Protein AF-A0A6F8ZD34-F1 (afdb_monomer)

Solvent-accessible surface area (backbone atoms only — not comparable to full-atom values): 5597 Å² total; per-residue (Å²): 136,86,76,69,68,27,64,62,54,35,54,57,48,46,40,58,72,74,40,66,90,65,54,70,70,61,51,52,56,48,20,69,72,45,60,90,57,41,83,62,46,43,76,45,48,24,67,83,11,40,89,53,98,87,58,42,69,83,41,57,52,43,78,45,63,83,54,94,84,60,50,68,35,42,75,64,42,77,81,76,67,91,55,82,83,58,80,76,132

Secondary structure (DSSP, 8-state):
----HHHHHHHHHHHHHHSTT--HHHHHHHHHTSPTTGGG-EEE--TT-B-STT-BTT---EEES--TT--HHHHH---S-S-TT----

Mean predicted aligned error: 7.98 Å

Foldseek 3Di:
DDDWPLVVVQLVVLCCPLPNPDDPVVLVVLLVPQPQCLQVWDWDSQCQFTPDVVGGRVDHIDIPPDDPVHDSSSSNNPPPDVPVVDDDD

Sequence (89 aa):
MGVNQAAADSLRWLRATIAPGSRYPELDQEAAAVPPGAEGLFFLPYLSGERAPGGLPHARGVFWGLSTAHSRAHRYWKGWPATCARQPN

pLDDT: mean 77.82, std 19.05, range [26.45, 94.0]

Nearest PDB structures (foldseek):
  3ll3-assembly1_B  TM=8.888E-01  e=5.544E-05  Lactobacillus acidophilus
  3gbt-assembly1_A  TM=8.607E-01  e=1.290E-04  Lactobacillus acidophilus NCFM
  6k78-assembly1_D-2  TM=8.435E-01  e=1.915E-02  Thermococcus kodakarensis KOD1
  2zf5-assembly1_O  TM=7.752E-01  e=1.139E-02  Thermococcus kodakarensis KOD1
  3qdk-assembly2_D  TM=6.930E-01  e=1.343E-01  Halalkalibacterium halodurans

InterPro domains:
  IPR018485 Carbohydrate kinase FGGY, C-terminal [PF02782] (3-77)
  IPR043129 ATPase, nucleotide binding domain [SSF53067] (1-77)
  IPR050406 FGGY Carbohydrate Kinase [PTHR43095] (3-74)

Structure (mmCIF, N/CA/C/O backbone):
data_AF-A0A6F8ZD34-F1
#
_entry.id   AF-A0A6F8ZD34-F1
#
loop_
_atom_site.group_PDB
_atom_site.id
_atom_site.type_symbol
_atom_site.label_atom_id
_atom_site.label_alt_id
_atom_site.label_comp_id
_atom_site.label_asym_id
_atom_site.label_entity_id
_atom_site.label_seq_id
_atom_site.pdbx_PDB_ins_code
_atom_site.Cartn_x
_atom_site.Cartn_y
_atom_site.Cartn_z
_atom_site.occupancy
_atom_site.B_iso_or_equiv
_atom_site.auth_seq_id
_atom_site.auth_comp_id
_atom_site.auth_asym_id
_atom_site.auth_atom_id
_atom_site.pdbx_PDB_model_num
ATOM 1 N N . MET A 1 1 ? 17.708 -12.487 -14.593 1.00 38.97 1 MET A N 1
ATOM 2 C CA . MET A 1 1 ? 16.796 -12.539 -13.429 1.00 38.97 1 MET A CA 1
ATOM 3 C C . MET A 1 1 ? 16.618 -11.109 -12.930 1.00 38.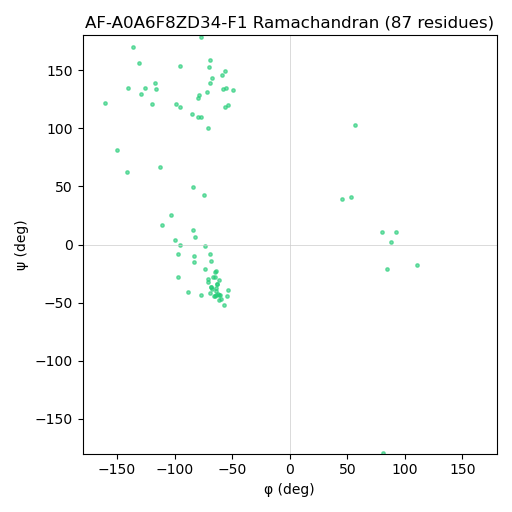97 1 MET A C 1
ATOM 5 O O . MET A 1 1 ? 17.502 -10.608 -12.250 1.00 38.97 1 MET A O 1
ATOM 9 N N . GLY A 1 2 ? 15.581 -10.400 -13.380 1.00 50.28 2 GLY A N 1
ATOM 10 C CA . GLY A 1 2 ? 15.344 -9.008 -12.981 1.00 50.28 2 GLY A CA 1
ATOM 11 C C . GLY A 1 2 ? 14.585 -8.970 -11.662 1.00 50.28 2 GLY A C 1
ATOM 12 O O . GLY A 1 2 ? 13.440 -9.409 -11.611 1.00 50.28 2 GLY A O 1
ATOM 13 N N . VAL A 1 3 ? 15.222 -8.495 -10.595 1.00 53.53 3 VAL A N 1
ATOM 14 C CA . VAL A 1 3 ? 14.518 -8.187 -9.347 1.00 53.53 3 VAL A CA 1
ATOM 15 C C . VAL A 1 3 ? 13.673 -6.934 -9.566 1.00 53.53 3 VAL A C 1
ATOM 17 O O . VAL A 1 3 ? 14.171 -5.940 -10.092 1.00 53.53 3 VAL A O 1
ATOM 20 N N . ASN A 1 4 ? 12.397 -6.970 -9.181 1.00 58.31 4 ASN A N 1
ATOM 21 C CA . ASN A 1 4 ? 11.585 -5.760 -9.142 1.00 58.31 4 ASN A CA 1
ATOM 22 C C . ASN A 1 4 ? 12.083 -4.906 -7.965 1.00 58.31 4 ASN A C 1
ATOM 24 O O . ASN A 1 4 ? 11.783 -5.190 -6.805 1.00 58.31 4 ASN A O 1
ATOM 28 N N . GLN A 1 5 ? 12.895 -3.892 -8.266 1.00 59.66 5 GLN A N 1
ATOM 29 C CA . GLN A 1 5 ? 13.464 -2.998 -7.257 1.00 59.66 5 GLN A CA 1
ATOM 30 C C . GLN A 1 5 ? 12.374 -2.177 -6.547 1.00 59.66 5 GLN A C 1
ATOM 32 O O . GLN A 1 5 ? 12.512 -1.863 -5.367 1.00 59.66 5 GLN A O 1
ATOM 37 N N . ALA A 1 6 ? 11.258 -1.905 -7.228 1.00 61.06 6 ALA A N 1
ATOM 38 C CA . ALA A 1 6 ? 10.144 -1.148 -6.677 1.00 61.06 6 ALA A CA 1
ATOM 39 C C . ALA A 1 6 ? 9.412 -1.908 -5.552 1.00 61.06 6 ALA A C 1
ATOM 41 O O . ALA A 1 6 ? 9.039 -1.301 -4.553 1.00 61.06 6 ALA A O 1
ATOM 42 N N . ALA A 1 7 ? 9.274 -3.235 -5.654 1.00 63.22 7 ALA A N 1
ATOM 43 C CA . ALA A 1 7 ? 8.496 -4.041 -4.707 1.00 63.22 7 ALA A CA 1
ATOM 44 C C . ALA A 1 7 ? 9.096 -4.120 -3.288 1.00 63.22 7 ALA A C 1
ATOM 46 O O . ALA A 1 7 ? 8.364 -4.121 -2.296 1.00 63.22 7 ALA A O 1
ATOM 47 N N . ALA A 1 8 ? 10.425 -4.205 -3.165 1.00 67.56 8 ALA A N 1
ATOM 48 C CA . ALA A 1 8 ? 11.077 -4.311 -1.857 1.00 67.56 8 ALA A CA 1
ATOM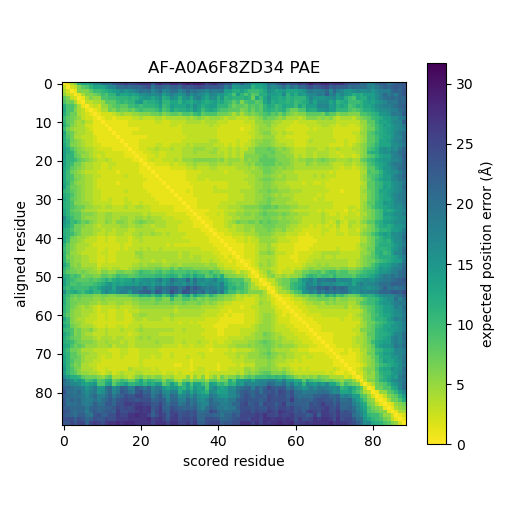 49 C C . ALA A 1 8 ? 11.123 -2.957 -1.130 1.00 67.56 8 ALA A C 1
ATOM 51 O O . ALA A 1 8 ? 10.825 -2.872 0.067 1.00 67.56 8 ALA A O 1
ATOM 52 N N . ASP A 1 9 ? 11.451 -1.890 -1.859 1.00 76.19 9 ASP A N 1
ATOM 53 C CA . ASP A 1 9 ? 11.545 -0.545 -1.292 1.00 76.19 9 ASP A CA 1
ATOM 54 C C . ASP A 1 9 ? 10.166 0.018 -0.934 1.00 76.19 9 ASP A C 1
ATOM 56 O O . ASP A 1 9 ? 10.023 0.707 0.082 1.00 76.19 9 ASP A O 1
ATOM 60 N N . SER A 1 10 ? 9.124 -0.342 -1.691 1.00 83.31 10 SER A N 1
ATOM 61 C CA . SER A 1 10 ? 7.770 0.133 -1.427 1.00 83.31 10 SER A CA 1
ATOM 62 C C . SER A 1 10 ? 7.216 -0.342 -0.092 1.00 83.31 10 SER A C 1
ATOM 64 O O . SER A 1 10 ? 6.565 0.439 0.590 1.00 83.31 10 SER A O 1
ATOM 66 N N . LEU A 1 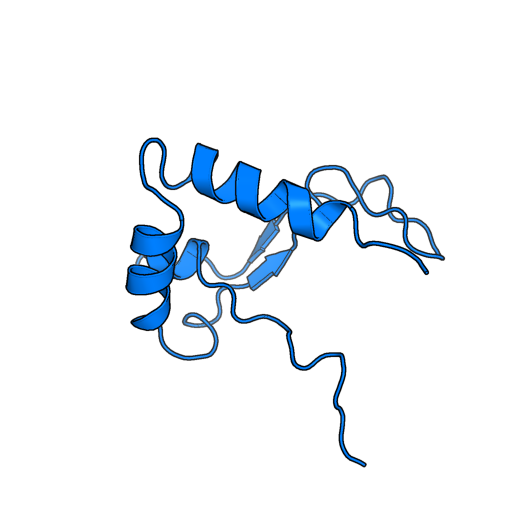11 ? 7.497 -1.579 0.333 1.00 84.81 11 LEU A N 1
ATOM 67 C CA . LEU A 1 11 ? 6.995 -2.092 1.613 1.00 84.81 11 LEU A CA 1
ATOM 68 C C . LEU A 1 11 ? 7.653 -1.393 2.811 1.00 84.81 11 LEU A C 1
ATOM 70 O O . LEU A 1 11 ? 6.977 -1.044 3.782 1.00 84.81 11 LEU A O 1
ATOM 74 N N . ARG A 1 12 ? 8.971 -1.161 2.738 1.00 87.81 12 ARG A N 1
ATOM 75 C CA . ARG A 1 12 ? 9.702 -0.402 3.763 1.00 87.81 12 ARG A CA 1
ATOM 76 C C . ARG A 1 12 ? 9.160 1.021 3.862 1.00 87.81 12 ARG A C 1
ATOM 78 O O . ARG A 1 12 ? 8.899 1.491 4.970 1.00 87.81 12 ARG A O 1
ATOM 85 N N . TRP A 1 13 ? 9.000 1.686 2.719 1.00 88.56 13 TRP A N 1
ATOM 86 C CA . TRP A 1 13 ? 8.443 3.034 2.650 1.00 88.56 13 TRP A CA 1
ATOM 87 C C . TRP A 1 13 ? 7.025 3.076 3.223 1.00 88.56 13 TRP A C 1
ATOM 89 O O . TRP A 1 13 ? 6.738 3.889 4.093 1.00 88.56 13 TRP A O 1
ATOM 99 N N . LE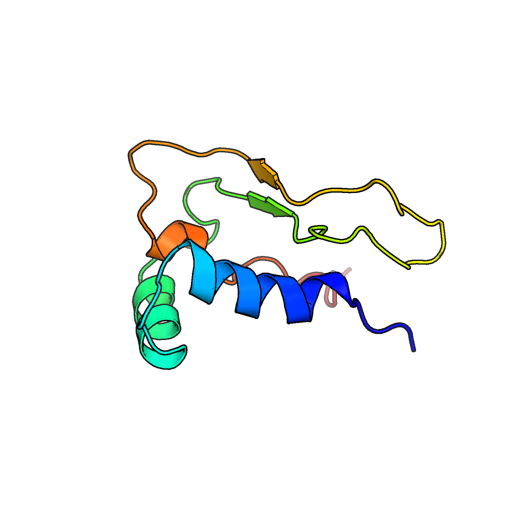U A 1 14 ? 6.168 2.136 2.827 1.00 89.62 14 LEU A N 1
ATOM 100 C CA . LEU A 1 14 ? 4.770 2.088 3.244 1.00 89.62 14 LEU A CA 1
ATOM 101 C C . LEU A 1 14 ? 4.632 1.926 4.759 1.00 89.62 14 LEU A C 1
ATOM 103 O O . LEU A 1 14 ? 3.864 2.657 5.384 1.00 89.62 14 LEU A O 1
ATOM 107 N N . ARG A 1 15 ? 5.434 1.044 5.370 1.00 90.19 15 ARG A N 1
ATOM 108 C CA . ARG A 1 15 ? 5.530 0.943 6.832 1.00 90.19 15 ARG A CA 1
ATOM 109 C C . ARG A 1 15 ? 5.935 2.283 7.447 1.00 90.19 15 ARG A C 1
ATOM 111 O O . ARG A 1 15 ? 5.266 2.751 8.360 1.00 90.19 15 ARG A O 1
ATOM 118 N N . ALA A 1 16 ? 7.018 2.891 6.965 1.00 91.81 16 ALA A N 1
ATOM 119 C CA . ALA A 1 16 ? 7.537 4.135 7.531 1.00 91.81 16 ALA A CA 1
ATOM 120 C C . ALA A 1 16 ? 6.550 5.311 7.407 1.00 91.81 16 ALA A C 1
ATOM 122 O O . ALA A 1 16 ? 6.495 6.150 8.302 1.00 91.81 16 ALA A O 1
ATOM 123 N N . THR A 1 17 ? 5.765 5.363 6.330 1.00 90.94 17 THR A N 1
ATOM 124 C CA . THR A 1 17 ? 4.844 6.470 6.039 1.00 90.94 17 THR A CA 1
ATOM 125 C C . THR A 1 17 ? 3.464 6.286 6.667 1.00 90.94 17 THR A C 1
ATOM 127 O O . THR A 1 17 ? 2.888 7.251 7.158 1.00 90.94 17 THR A O 1
ATOM 130 N N . ILE A 1 18 ? 2.911 5.070 6.653 1.00 87.44 18 ILE A N 1
ATOM 131 C CA . ILE A 1 18 ? 1.523 4.811 7.077 1.00 87.44 18 ILE A CA 1
ATOM 132 C C . ILE A 1 18 ? 1.451 4.320 8.527 1.00 87.44 18 ILE A C 1
ATOM 134 O O . ILE A 1 18 ? 0.449 4.546 9.206 1.00 87.44 18 ILE A O 1
ATOM 138 N N . ALA A 1 19 ? 2.503 3.661 9.015 1.00 89.50 19 ALA A N 1
ATOM 139 C CA . ALA A 1 19 ? 2.550 3.089 10.356 1.00 89.50 19 ALA A CA 1
ATOM 140 C C . ALA A 1 19 ? 3.939 3.269 11.007 1.00 89.50 19 ALA A C 1
ATOM 142 O O . ALA A 1 19 ? 4.628 2.282 11.303 1.00 89.50 19 ALA A O 1
ATOM 143 N N . PRO A 1 20 ? 4.384 4.524 11.224 1.00 92.06 20 PRO A N 1
ATOM 144 C CA . PRO A 1 20 ? 5.659 4.790 11.879 1.00 92.06 20 PRO A CA 1
ATOM 145 C C . PRO A 1 20 ? 5.688 4.153 13.275 1.00 92.06 20 PRO A C 1
ATOM 147 O O . PRO A 1 20 ? 4.738 4.261 14.046 1.00 92.06 20 PRO A O 1
ATOM 150 N N . GLY A 1 21 ? 6.785 3.465 13.596 1.00 91.75 21 GLY A N 1
ATOM 151 C CA . GLY A 1 21 ? 6.971 2.780 14.882 1.00 91.75 21 GLY A CA 1
ATOM 152 C C . GLY A 1 21 ? 6.377 1.368 14.972 1.00 91.75 21 GLY A C 1
ATOM 153 O O . GLY A 1 21 ? 6.874 0.571 15.766 1.00 91.75 21 GLY A O 1
ATOM 154 N N . SER A 1 22 ? 5.411 1.003 14.123 1.00 91.75 22 SER A N 1
ATOM 155 C CA . SER A 1 22 ? 4.853 -0.360 14.084 1.00 91.75 22 SER A CA 1
ATOM 156 C C . SER A 1 22 ? 5.857 -1.369 13.533 1.00 91.75 22 SER A C 1
ATOM 158 O O . SER A 1 22 ? 6.736 -1.013 12.742 1.00 91.75 22 SER A O 1
ATOM 160 N N . ARG A 1 23 ? 5.752 -2.639 13.927 1.00 92.06 23 ARG A N 1
ATOM 161 C CA . ARG A 1 23 ? 6.602 -3.734 13.419 1.00 92.06 23 ARG A CA 1
ATOM 162 C C . ARG A 1 23 ? 5.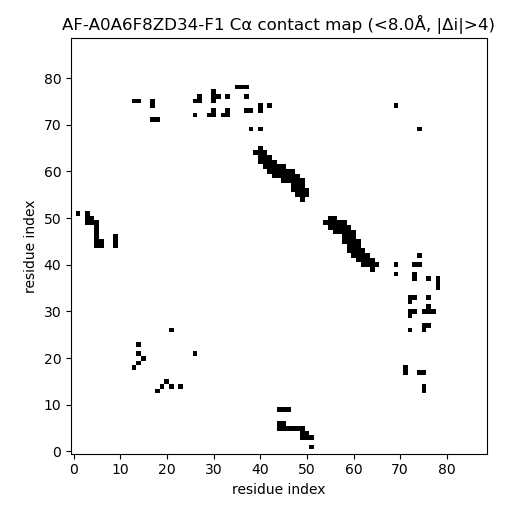905 -4.472 12.274 1.00 92.06 23 ARG A C 1
ATOM 164 O O . ARG A 1 23 ? 4.684 -4.523 12.227 1.00 92.06 23 ARG A O 1
ATOM 171 N N . TYR A 1 24 ? 6.674 -5.092 11.374 1.00 88.56 24 TYR A N 1
ATOM 172 C CA . TYR A 1 24 ? 6.095 -5.867 10.263 1.00 88.56 24 TYR A CA 1
ATOM 173 C C . TYR A 1 24 ? 5.099 -6.951 10.719 1.00 88.56 24 TYR A C 1
ATOM 175 O O . TYR A 1 24 ? 4.017 -6.985 10.149 1.00 88.56 24 TYR A O 1
ATOM 183 N N . PRO A 1 25 ? 5.368 -7.755 11.772 1.00 90.88 25 PRO A N 1
ATOM 184 C CA . PRO A 1 25 ? 4.418 -8.781 12.207 1.00 90.88 25 PRO A CA 1
ATOM 185 C C . PRO A 1 25 ? 3.075 -8.225 12.698 1.00 90.88 25 PRO A C 1
ATOM 187 O O . PRO A 1 25 ? 2.047 -8.850 12.477 1.00 90.88 25 PRO A O 1
ATOM 190 N N . GLU A 1 26 ? 3.069 -7.052 13.337 1.00 91.31 26 GLU A N 1
ATOM 191 C CA . GLU A 1 26 ? 1.836 -6.388 13.794 1.00 91.31 26 GLU A CA 1
ATOM 192 C C . GLU A 1 26 ? 0.987 -5.966 12.588 1.00 91.31 26 GLU A C 1
ATOM 194 O O . GLU A 1 26 ? -0.212 -6.219 12.530 1.00 91.31 26 GLU A O 1
ATOM 199 N N . LEU A 1 27 ? 1.636 -5.386 11.577 1.00 89.44 27 LEU A N 1
ATOM 200 C CA . LEU A 1 27 ? 0.977 -4.965 10.345 1.00 89.44 27 LEU A CA 1
ATOM 201 C C . LEU A 1 27 ? 0.498 -6.157 9.507 1.00 89.44 27 LEU A C 1
ATOM 203 O O . LEU A 1 27 ? -0.577 -6.093 8.916 1.00 89.44 27 LEU A O 1
ATOM 207 N N . ASP A 1 28 ? 1.264 -7.250 9.479 1.00 89.75 28 ASP A N 1
ATOM 208 C CA . ASP A 1 28 ? 0.873 -8.493 8.811 1.00 89.75 28 ASP A CA 1
ATOM 209 C C . ASP A 1 28 ? -0.372 -9.106 9.479 1.00 89.75 28 ASP A C 1
ATOM 211 O O . ASP A 1 28 ? -1.276 -9.560 8.779 1.00 89.75 28 ASP A O 1
ATOM 215 N N . GLN A 1 29 ? -0.465 -9.061 10.814 1.00 91.38 29 GLN A N 1
ATOM 216 C CA . GLN A 1 29 ? -1.656 -9.502 11.550 1.00 91.38 29 GLN A CA 1
ATOM 217 C C . GLN A 1 29 ? -2.878 -8.627 11.251 1.00 91.38 29 GLN A C 1
ATOM 219 O O . GLN A 1 29 ? -3.962 -9.150 11.005 1.00 91.38 29 GLN A O 1
ATOM 224 N N . GLU A 1 30 ? -2.716 -7.304 11.224 1.00 90.50 30 GLU A N 1
ATOM 225 C CA . GLU A 1 30 ? -3.805 -6.385 10.880 1.00 90.50 30 GLU A CA 1
ATOM 226 C C . GLU A 1 30 ? -4.289 -6.578 9.439 1.00 90.50 30 GLU A C 1
ATOM 22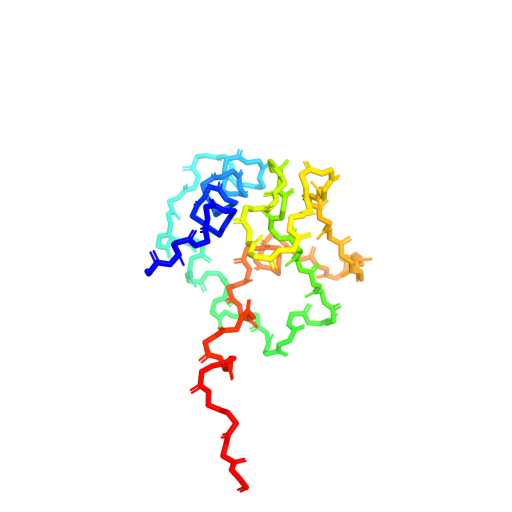8 O O . GLU A 1 30 ? -5.493 -6.619 9.184 1.00 90.50 30 GLU A O 1
ATOM 233 N N . ALA A 1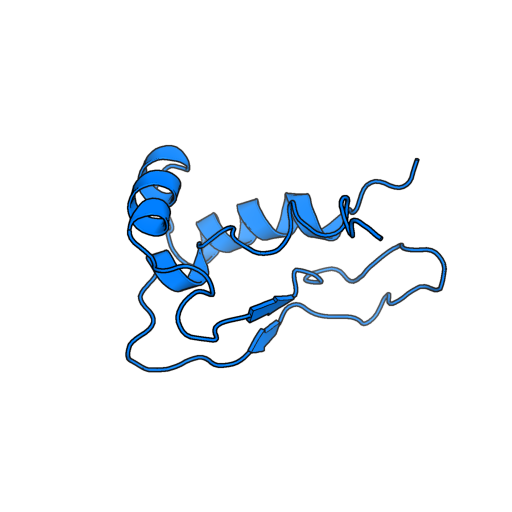 31 ? -3.366 -6.736 8.489 1.00 90.19 31 ALA A N 1
ATOM 234 C CA . ALA A 1 31 ? -3.711 -6.996 7.096 1.00 90.19 31 ALA A CA 1
ATOM 235 C C . ALA A 1 31 ? -4.372 -8.361 6.888 1.00 90.19 31 ALA A C 1
ATOM 237 O O . ALA A 1 31 ? -5.172 -8.496 5.967 1.00 90.19 31 ALA A O 1
ATOM 238 N N . ALA A 1 32 ? -4.098 -9.360 7.730 1.00 89.94 32 ALA A N 1
ATOM 239 C CA . ALA A 1 32 ? -4.771 -10.656 7.648 1.00 89.94 32 ALA A CA 1
ATOM 240 C C . ALA A 1 32 ? -6.286 -10.566 7.915 1.00 89.94 32 ALA A C 1
ATOM 242 O O . ALA A 1 32 ? -7.033 -11.428 7.458 1.00 89.94 32 ALA A O 1
ATOM 243 N N . ALA A 1 33 ? -6.745 -9.524 8.617 1.00 89.88 33 ALA A N 1
ATOM 244 C CA . ALA A 1 33 ? -8.166 -9.269 8.853 1.00 89.88 33 ALA A CA 1
ATOM 245 C C . ALA A 1 33 ? -8.864 -8.541 7.688 1.00 89.88 33 ALA A C 1
ATOM 247 O O . ALA A 1 33 ? -10.089 -8.424 7.687 1.00 89.88 33 ALA A O 1
ATOM 248 N N . VAL A 1 34 ? -8.111 -8.037 6.704 1.00 90.88 34 VAL A N 1
ATOM 249 C CA . VAL A 1 34 ? -8.669 -7.336 5.542 1.00 90.88 34 VAL A CA 1
ATOM 250 C C . VAL A 1 34 ? -9.203 -8.362 4.536 1.00 90.88 34 VAL A C 1
ATOM 252 O O . VAL A 1 34 ? -8.460 -9.271 4.147 1.00 90.88 34 VAL A O 1
ATOM 255 N N . PRO A 1 35 ? -10.458 -8.223 4.070 1.00 87.62 35 PRO A N 1
ATOM 256 C CA . PRO A 1 35 ? -11.015 -9.110 3.060 1.00 87.62 35 PRO A CA 1
ATOM 257 C C . PRO A 1 35 ? -10.168 -9.144 1.778 1.00 87.62 35 PRO A C 1
ATOM 259 O O . PRO A 1 35 ? -9.561 -8.132 1.404 1.00 87.62 35 PRO A O 1
ATOM 262 N N . PRO A 1 36 ? -10.145 -10.278 1.053 1.00 87.06 36 PRO A N 1
ATOM 263 C CA . PRO A 1 36 ? -9.505 -10.349 -0.252 1.00 87.06 36 PRO A CA 1
ATOM 264 C C . PRO A 1 36 ? -9.939 -9.204 -1.175 1.00 87.06 36 PRO A C 1
ATOM 266 O O . PRO A 1 36 ? -11.123 -8.906 -1.302 1.00 87.06 36 PRO A O 1
ATOM 269 N N . GLY A 1 37 ? -8.963 -8.568 -1.821 1.00 83.56 37 GLY A N 1
ATOM 270 C CA . GLY A 1 37 ? -9.178 -7.424 -2.708 1.00 83.56 37 GLY A CA 1
ATOM 271 C C . GLY A 1 37 ? -9.182 -6.059 -2.014 1.00 83.56 37 GLY A C 1
ATOM 272 O O . GLY A 1 37 ? -9.412 -5.069 -2.702 1.00 83.56 37 GLY A O 1
ATOM 273 N N . ALA A 1 38 ? -8.944 -5.993 -0.695 1.00 89.44 38 ALA A N 1
ATOM 274 C CA . ALA A 1 38 ? -8.833 -4.754 0.088 1.00 89.44 38 ALA A CA 1
ATOM 275 C C . ALA A 1 38 ? -9.937 -3.723 -0.208 1.00 89.44 38 ALA A C 1
ATOM 277 O O . ALA A 1 38 ? -9.672 -2.525 -0.292 1.00 89.44 38 ALA A O 1
ATOM 278 N N . GLU A 1 39 ? -11.171 -4.200 -0.404 1.00 90.81 39 GLU A N 1
ATOM 279 C CA . GLU A 1 39 ? -12.330 -3.363 -0.742 1.00 90.81 39 GLU A CA 1
ATOM 280 C C . GLU A 1 39 ? -12.084 -2.460 -1.969 1.00 90.81 39 GLU A C 1
ATOM 282 O O . GLU A 1 39 ? -12.447 -1.285 -1.986 1.00 90.81 39 GLU A O 1
ATOM 287 N N . GLY A 1 40 ? -11.419 -3.003 -2.994 1.00 89.56 40 GLY A N 1
ATOM 288 C CA . GLY A 1 40 ? -11.127 -2.296 -4.243 1.00 89.56 40 GLY A CA 1
ATOM 289 C C . GLY A 1 40 ? -9.934 -1.340 -4.172 1.00 89.56 40 GLY A C 1
ATOM 290 O O . GLY A 1 40 ? -9.731 -0.566 -5.107 1.00 89.56 40 GLY A O 1
ATOM 291 N N . LEU A 1 41 ? -9.141 -1.380 -3.096 1.00 90.88 41 LEU A N 1
ATOM 292 C CA . LEU A 1 41 ? -7.913 -0.602 -2.978 1.00 90.88 41 LEU A CA 1
ATOM 293 C C . LEU A 1 41 ? -6.757 -1.269 -3.733 1.00 90.88 41 LEU A C 1
ATOM 295 O O . LEU A 1 41 ? -6.385 -2.409 -3.455 1.00 90.88 41 LEU A O 1
ATOM 299 N N . PHE A 1 42 ? -6.118 -0.514 -4.624 1.00 89.94 42 PHE A N 1
ATOM 300 C CA . PHE A 1 42 ? -4.926 -0.943 -5.353 1.00 89.94 42 PHE A CA 1
ATOM 301 C C . PHE A 1 42 ? -3.726 -0.0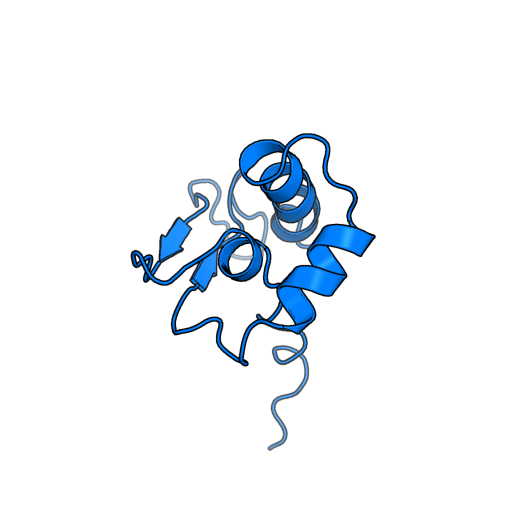66 -5.011 1.00 89.94 42 PHE A C 1
ATOM 303 O O . PHE A 1 42 ? -3.837 1.160 -4.952 1.00 89.94 42 PHE A O 1
ATOM 310 N N . PHE A 1 43 ? -2.559 -0.693 -4.848 1.00 88.56 43 PHE A N 1
ATOM 311 C CA . PHE A 1 43 ? -1.288 0.001 -4.672 1.00 88.56 43 PHE A CA 1
ATOM 312 C C . PHE A 1 43 ? -0.306 -0.365 -5.787 1.00 88.56 43 PHE A C 1
ATOM 314 O O . PHE A 1 43 ? 0.058 -1.526 -5.963 1.00 88.56 43 PHE A O 1
ATOM 321 N N . LEU A 1 44 ? 0.140 0.647 -6.527 1.00 87.88 44 LEU A N 1
ATOM 322 C CA . LEU A 1 44 ? 1.200 0.534 -7.524 1.00 87.88 44 LEU A CA 1
ATOM 323 C C . LEU A 1 44 ? 2.529 0.932 -6.857 1.00 87.88 44 LEU A C 1
ATOM 325 O O . LEU A 1 44 ? 2.649 2.080 -6.426 1.00 87.88 44 LEU A O 1
ATOM 329 N N . PRO A 1 45 ? 3.535 0.040 -6.761 1.00 86.50 45 PRO A N 1
ATOM 330 C CA . PRO A 1 45 ? 4.712 0.249 -5.911 1.00 86.50 45 PRO A CA 1
ATOM 331 C C . PRO A 1 45 ? 5.829 1.088 -6.551 1.00 86.50 45 PRO A C 1
ATOM 333 O O . PRO A 1 45 ? 6.934 1.134 -6.019 1.00 86.50 45 PRO A O 1
ATOM 336 N N . TYR A 1 46 ? 5.581 1.766 -7.675 1.00 86.62 46 TYR A N 1
ATOM 337 C CA . TYR A 1 46 ? 6.603 2.427 -8.502 1.00 86.62 46 TYR A CA 1
ATOM 338 C C . TYR A 1 46 ? 7.167 3.732 -7.912 1.00 86.62 46 TYR A C 1
ATOM 340 O O . TYR A 1 46 ? 7.336 4.710 -8.629 1.00 86.62 46 TYR A O 1
ATOM 348 N N . LEU A 1 47 ? 7.458 3.791 -6.611 1.00 85.88 47 LEU A N 1
ATOM 349 C CA . LEU A 1 47 ? 7.890 5.011 -5.912 1.00 85.88 47 LEU A CA 1
ATOM 350 C C . LEU A 1 47 ? 9.102 5.687 -6.571 1.00 85.88 47 LEU A C 1
ATOM 352 O O . LEU A 1 47 ? 9.130 6.909 -6.698 1.00 85.88 47 LEU A O 1
ATOM 356 N N . SER A 1 48 ? 10.054 4.883 -7.047 1.00 85.69 48 SER A N 1
ATOM 357 C CA . SER A 1 48 ? 11.300 5.340 -7.679 1.00 85.69 48 SER A CA 1
ATOM 358 C C . SER A 1 48 ? 11.358 5.033 -9.183 1.00 85.69 48 SER A C 1
ATOM 360 O O . SER A 1 48 ? 12.437 5.057 -9.774 1.00 85.69 48 SER A O 1
ATOM 362 N N . GLY A 1 49 ? 10.212 4.736 -9.807 1.00 84.31 49 GLY A N 1
ATOM 363 C CA . GLY A 1 49 ? 10.139 4.204 -11.171 1.00 84.31 49 GLY A CA 1
ATOM 364 C C . GLY A 1 49 ? 10.390 2.694 -11.247 1.00 84.31 49 GLY A C 1
ATOM 365 O O . GLY A 1 49 ? 10.603 2.028 -10.235 1.00 84.31 49 GLY A O 1
ATOM 366 N N . GLU A 1 50 ? 10.348 2.148 -12.463 1.00 82.12 50 GLU A N 1
ATOM 367 C CA . GLU A 1 50 ? 10.524 0.716 -12.736 1.00 82.12 50 GLU A CA 1
ATOM 368 C C . GLU A 1 50 ? 11.634 0.491 -13.772 1.00 82.12 50 GLU A C 1
ATOM 370 O O . GLU A 1 50 ? 11.678 1.155 -14.813 1.00 82.12 50 GLU A O 1
ATOM 375 N N . ARG A 1 51 ? 12.520 -0.474 -13.493 1.00 72.88 51 ARG A N 1
ATOM 376 C CA . ARG A 1 51 ? 13.664 -0.841 -14.349 1.00 72.88 51 ARG A CA 1
ATOM 377 C C . ARG A 1 51 ? 13.406 -2.134 -15.138 1.00 72.88 51 ARG A C 1
ATOM 379 O O . ARG A 1 51 ? 14.344 -2.838 -15.503 1.00 72.88 51 ARG A O 1
ATOM 386 N N . ALA A 1 52 ? 12.140 -2.453 -15.394 1.00 65.62 52 ALA A N 1
ATOM 387 C CA . ALA A 1 52 ? 11.729 -3.593 -16.207 1.00 65.62 52 ALA A CA 1
ATOM 388 C C . ALA A 1 52 ? 12.072 -3.395 -17.703 1.00 65.62 52 ALA A C 1
ATOM 390 O O . ALA A 1 52 ? 12.217 -2.252 -18.153 1.00 65.62 52 ALA A O 1
ATOM 391 N N . PRO A 1 53 ? 12.171 -4.481 -18.499 1.00 55.75 53 PRO A N 1
ATOM 392 C CA . PRO A 1 53 ? 12.311 -4.386 -19.953 1.00 55.75 53 PRO A CA 1
ATOM 393 C C . PRO A 1 53 ? 11.147 -3.572 -20.541 1.00 55.75 53 PRO A C 1
ATOM 395 O O . PRO A 1 53 ? 9.991 -3.946 -20.369 1.00 55.75 53 PRO A O 1
ATOM 398 N N . GLY A 1 54 ? 11.447 -2.436 -21.177 1.00 68.94 54 GLY A N 1
ATOM 399 C CA . GLY A 1 54 ? 10.455 -1.448 -21.632 1.00 68.94 54 GLY A CA 1
ATOM 400 C C . GLY A 1 54 ? 10.479 -0.118 -20.866 1.00 68.94 54 GLY A C 1
ATOM 401 O O . GLY A 1 54 ? 10.007 0.872 -21.404 1.00 68.94 54 GLY A O 1
ATOM 402 N N . GLY A 1 55 ? 11.092 -0.078 -19.674 1.00 63.34 55 GLY A N 1
ATOM 403 C CA . GLY A 1 55 ? 11.495 1.128 -18.942 1.00 63.34 55 GLY A CA 1
ATOM 404 C C . GLY A 1 55 ? 10.381 2.135 -18.642 1.00 63.34 55 GLY A C 1
ATOM 405 O O . GLY A 1 55 ? 10.053 2.976 -19.471 1.00 63.34 55 GLY A O 1
ATOM 406 N N . LEU A 1 56 ? 9.896 2.162 -17.396 1.00 75.62 56 LEU A N 1
ATOM 407 C CA . LEU A 1 56 ? 9.026 3.237 -16.900 1.00 75.62 56 LEU A CA 1
ATOM 408 C C . LEU A 1 56 ? 9.760 4.056 -15.819 1.00 75.62 56 LEU A C 1
ATOM 410 O O . LEU A 1 56 ? 9.370 4.032 -14.648 1.00 75.62 56 LEU A O 1
ATOM 414 N N . PRO A 1 57 ? 10.831 4.799 -16.169 1.00 82.25 57 PRO A N 1
ATOM 415 C CA . PRO A 1 57 ? 11.643 5.538 -15.192 1.00 82.25 57 PRO A CA 1
ATOM 416 C C . PRO A 1 57 ? 10.861 6.667 -14.502 1.00 82.25 57 PRO A C 1
ATOM 418 O O . PRO A 1 57 ? 11.185 7.089 -13.389 1.00 82.25 57 PRO A O 1
ATOM 421 N N . HIS A 1 58 ? 9.806 7.150 -15.157 1.00 84.62 58 HIS A N 1
ATOM 422 C CA . HIS A 1 58 ? 8.937 8.203 -14.646 1.00 84.62 58 HIS A CA 1
ATOM 423 C C . HIS A 1 58 ? 7.688 7.670 -13.937 1.00 84.62 58 HIS A C 1
ATOM 425 O O . HIS A 1 58 ? 6.911 8.478 -13.435 1.00 84.62 58 HIS A O 1
ATOM 431 N N . ALA A 1 59 ? 7.490 6.345 -13.856 1.00 86.62 59 ALA A N 1
ATOM 432 C CA . ALA A 1 59 ? 6.400 5.792 -13.059 1.00 86.62 59 ALA A CA 1
ATOM 433 C C . ALA A 1 59 ? 6.539 6.224 -11.594 1.00 86.62 59 ALA A C 1
ATOM 435 O O . ALA A 1 59 ? 7.648 6.416 -11.081 1.00 86.62 59 ALA A O 1
ATOM 436 N N . ARG A 1 60 ? 5.393 6.421 -10.944 1.00 87.81 60 ARG A N 1
ATOM 437 C CA . ARG A 1 60 ? 5.281 6.830 -9.544 1.00 87.81 60 ARG A CA 1
ATOM 438 C C . ARG A 1 60 ? 4.299 5.926 -8.822 1.00 87.81 60 ARG A C 1
ATOM 440 O O . ARG A 1 60 ? 3.445 5.300 -9.450 1.00 87.81 60 ARG A O 1
ATOM 447 N N . GLY A 1 61 ? 4.453 5.843 -7.503 1.00 87.69 61 GLY A N 1
ATOM 448 C CA . GLY A 1 61 ? 3.540 5.067 -6.680 1.00 87.69 61 GLY A CA 1
ATOM 449 C C . GLY A 1 61 ? 2.149 5.692 -6.647 1.00 87.69 61 GLY A C 1
ATOM 450 O O . GLY A 1 61 ? 2.018 6.915 -6.646 1.00 87.69 61 GLY A O 1
ATOM 451 N N . VAL A 1 62 ? 1.117 4.853 -6.626 1.00 89.44 62 VAL A N 1
ATOM 452 C CA . VAL A 1 62 ? -0.286 5.289 -6.640 1.00 89.44 62 VAL A CA 1
ATOM 453 C C . VAL A 1 62 ? -1.094 4.408 -5.700 1.00 89.44 62 VAL A C 1
ATOM 455 O O . VAL A 1 62 ? -0.979 3.186 -5.755 1.00 89.44 62 VAL A O 1
ATOM 458 N N . PHE A 1 63 ? -1.940 5.033 -4.881 1.00 90.56 63 PHE A N 1
ATOM 459 C CA . PHE A 1 63 ? -3.089 4.371 -4.270 1.00 90.56 63 PHE A CA 1
ATOM 460 C C . PHE A 1 63 ? -4.326 4.711 -5.091 1.00 90.56 63 PHE A C 1
ATOM 462 O O . PHE A 1 63 ? -4.665 5.885 -5.241 1.00 90.56 63 PHE A O 1
ATOM 469 N N . TRP A 1 64 ? -4.989 3.696 -5.627 1.00 91.69 64 TRP A N 1
ATOM 470 C CA . TRP A 1 64 ? -6.198 3.858 -6.423 1.00 91.69 64 TRP A CA 1
ATOM 471 C C . TRP A 1 64 ? -7.380 3.198 -5.717 1.00 91.69 64 TRP A C 1
ATOM 473 O O . TRP A 1 64 ? -7.248 2.086 -5.212 1.00 91.69 64 TRP A O 1
ATOM 483 N N . GLY A 1 65 ? -8.513 3.904 -5.658 1.00 91.94 65 GLY A N 1
ATOM 484 C CA . GLY A 1 65 ? -9.737 3.417 -5.013 1.00 91.94 65 GLY A CA 1
ATOM 485 C C . GLY A 1 65 ? -9.915 3.795 -3.538 1.00 91.94 65 GLY A C 1
ATOM 486 O O . GLY A 1 65 ? -10.817 3.262 -2.910 1.00 91.94 65 GLY A O 1
ATOM 487 N N . LEU A 1 66 ? -9.106 4.702 -2.971 1.00 92.38 66 LEU A N 1
ATOM 488 C CA . LEU A 1 66 ? -9.212 5.092 -1.555 1.00 92.38 66 LEU A CA 1
ATOM 489 C C . LEU A 1 66 ? -10.616 5.582 -1.161 1.00 92.38 66 LEU A C 1
ATOM 491 O O . LEU A 1 66 ? -11.196 6.444 -1.820 1.00 92.38 66 LEU A O 1
ATOM 495 N N . SER A 1 67 ? -11.101 5.092 -0.021 1.00 93.56 67 SER A N 1
ATOM 496 C CA . SER A 1 67 ? -12.342 5.522 0.623 1.00 93.56 67 SER A CA 1
ATOM 497 C C . SER A 1 67 ? -12.158 5.688 2.136 1.00 93.56 67 SER A C 1
ATOM 499 O O . SER A 1 67 ? -11.148 5.275 2.706 1.00 93.56 67 SER A O 1
ATOM 501 N N . THR A 1 68 ? -13.147 6.273 2.815 1.00 94.00 68 THR A N 1
ATOM 502 C CA . THR A 1 68 ? -13.142 6.406 4.283 1.00 94.00 68 THR A CA 1
ATOM 503 C C . THR A 1 68 ? -13.288 5.070 5.018 1.00 94.00 68 THR A C 1
ATOM 505 O O . THR A 1 68 ? -12.996 5.019 6.211 1.00 94.00 68 THR A O 1
ATOM 508 N N . ALA A 1 69 ? -13.686 3.992 4.331 1.00 90.88 69 ALA A N 1
ATOM 509 C CA . ALA A 1 69 ? -13.699 2.638 4.888 1.00 90.88 69 ALA A CA 1
ATOM 510 C C . ALA A 1 69 ? -12.282 2.046 5.023 1.00 90.88 69 ALA A C 1
ATOM 512 O O . ALA A 1 69 ? -12.034 1.161 5.844 1.00 90.88 69 ALA A O 1
ATOM 513 N N . HIS A 1 70 ? -11.309 2.572 4.270 1.00 92.88 70 HIS A N 1
ATOM 514 C CA . HIS A 1 70 ? -9.962 2.013 4.229 1.00 92.88 70 HIS A CA 1
ATOM 515 C C . HIS A 1 70 ? -9.113 2.437 5.427 1.00 92.88 70 HIS A C 1
ATOM 517 O O . HIS A 1 70 ? -8.628 3.564 5.550 1.00 92.88 70 HIS A O 1
ATOM 523 N N . SER A 1 71 ? -8.848 1.470 6.298 1.00 91.94 71 SER A N 1
ATOM 524 C CA . SER A 1 71 ? -7.917 1.611 7.418 1.00 91.94 71 SER A CA 1
ATOM 525 C C . SER A 1 71 ? -6.441 1.517 6.986 1.00 91.94 71 SER A C 1
ATOM 527 O O . SER A 1 71 ? -6.098 1.311 5.818 1.00 91.94 71 SER A O 1
ATOM 529 N N . ARG A 1 72 ? -5.508 1.661 7.938 1.00 90.88 72 ARG A N 1
ATOM 530 C CA . ARG A 1 72 ? -4.080 1.397 7.668 1.00 90.88 72 ARG A CA 1
ATOM 531 C C . ARG A 1 72 ? -3.820 -0.055 7.257 1.00 90.88 72 ARG A C 1
ATOM 533 O O . ARG A 1 72 ? -2.931 -0.291 6.447 1.00 90.88 72 ARG A O 1
ATOM 540 N N . ALA A 1 73 ? -4.632 -0.989 7.757 1.00 90.94 73 ALA A N 1
ATOM 541 C CA . ALA A 1 73 ? -4.547 -2.399 7.405 1.00 90.94 73 ALA A CA 1
ATOM 542 C C . ALA A 1 73 ? -4.819 -2.609 5.911 1.00 90.94 73 ALA A C 1
ATOM 544 O O . ALA A 1 73 ? -4.064 -3.314 5.252 1.00 90.94 73 ALA A O 1
ATOM 545 N N . HIS A 1 74 ? -5.823 -1.917 5.355 1.00 91.00 74 HIS A N 1
ATOM 546 C CA . HIS A 1 74 ? -6.124 -1.948 3.919 1.00 91.00 74 HIS A CA 1
ATOM 547 C C . HIS A 1 74 ? -4.945 -1.450 3.086 1.00 91.00 74 HIS A C 1
ATOM 549 O O . HIS A 1 74 ? -4.569 -2.065 2.097 1.00 91.00 74 HIS A O 1
ATOM 555 N N . ARG A 1 75 ? -4.311 -0.354 3.516 1.00 87.00 75 ARG A N 1
ATOM 556 C CA . ARG A 1 75 ? -3.167 0.231 2.804 1.00 87.00 75 ARG A CA 1
ATOM 557 C C . ARG A 1 75 ? -1.900 -0.619 2.905 1.00 87.00 75 ARG A C 1
ATOM 559 O O . ARG A 1 75 ? -1.092 -0.581 1.990 1.00 87.00 75 ARG A O 1
ATOM 566 N N . TYR A 1 76 ? -1.724 -1.368 3.992 1.00 86.38 76 TYR A N 1
ATOM 567 C CA . TYR A 1 76 ? -0.615 -2.312 4.165 1.00 86.38 76 TYR A CA 1
ATOM 568 C C . TYR A 1 76 ? -0.876 -3.680 3.519 1.00 86.38 76 TYR A C 1
ATOM 570 O O . TYR A 1 76 ? 0.054 -4.465 3.332 1.00 86.38 76 TYR A O 1
ATOM 578 N N . TRP A 1 77 ? -2.129 -3.967 3.168 1.00 80.06 77 TRP A N 1
ATOM 579 C CA . TRP A 1 77 ? -2.544 -5.266 2.671 1.00 80.06 77 TRP A CA 1
ATOM 580 C C . TRP A 1 77 ? -1.694 -5.720 1.478 1.00 80.06 77 TRP A C 1
ATOM 582 O O . TRP A 1 77 ? -1.628 -5.070 0.436 1.00 80.06 77 TRP A O 1
ATOM 592 N N . LYS A 1 78 ? -1.026 -6.866 1.641 1.00 64.31 78 LYS A N 1
ATOM 593 C CA . LYS A 1 78 ? -0.058 -7.409 0.672 1.00 64.31 78 LYS A CA 1
ATOM 594 C C . LYS A 1 78 ? -0.687 -8.176 -0.493 1.00 64.31 78 LYS A C 1
ATOM 596 O O . LYS A 1 78 ? 0.030 -8.813 -1.265 1.00 64.31 78 LYS A O 1
ATOM 601 N N . GLY A 1 79 ? -2.007 -8.190 -0.619 1.00 60.81 79 GLY A N 1
ATOM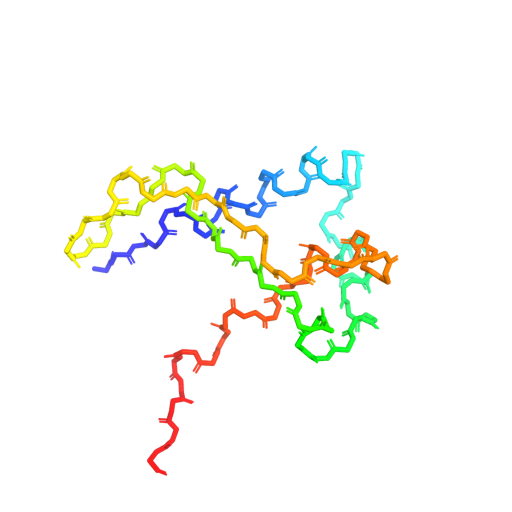 602 C CA . GLY A 1 79 ? -2.683 -9.120 -1.517 1.00 60.81 79 GLY A CA 1
ATOM 603 C C . GLY A 1 79 ? -2.775 -8.696 -2.985 1.00 60.81 79 GLY A C 1
ATOM 604 O O . GLY A 1 79 ? -3.836 -8.839 -3.574 1.00 60.81 79 GLY A O 1
ATOM 605 N N . TRP A 1 80 ? -1.687 -8.268 -3.637 1.00 40.28 80 TRP A N 1
ATOM 606 C CA . TRP A 1 80 ? -1.604 -8.372 -5.107 1.00 40.28 80 TRP A CA 1
ATOM 607 C C . TRP A 1 80 ? -0.157 -8.304 -5.655 1.00 40.28 80 TRP A C 1
ATOM 609 O O . TRP A 1 80 ? 0.486 -7.272 -5.461 1.00 40.28 80 TRP A O 1
ATOM 619 N N . PRO A 1 81 ? 0.367 -9.309 -6.410 1.00 53.31 81 PRO A N 1
ATOM 620 C CA . PRO A 1 81 ? -0.068 -10.704 -6.534 1.00 53.31 81 PRO A CA 1
ATOM 621 C C . PRO A 1 81 ? 1.067 -11.746 -6.333 1.00 53.31 81 PRO A C 1
ATOM 623 O O . PRO A 1 81 ? 2.058 -11.771 -7.061 1.00 53.31 81 PRO A O 1
ATOM 626 N N . ALA A 1 82 ? 0.836 -12.742 -5.468 1.00 30.78 82 ALA A N 1
ATOM 627 C CA . ALA A 1 82 ? 1.440 -14.079 -5.614 1.00 30.78 82 ALA A CA 1
ATOM 628 C C . ALA A 1 82 ? 0.783 -14.889 -6.765 1.00 30.78 82 ALA A C 1
ATOM 630 O O . ALA A 1 82 ? 1.184 -16.009 -7.067 1.00 30.78 82 ALA A O 1
ATOM 631 N N . THR A 1 83 ? -0.216 -14.311 -7.438 1.00 39.50 83 THR A N 1
ATOM 632 C CA . THR A 1 83 ? -1.018 -14.907 -8.517 1.00 39.50 83 THR A CA 1
ATOM 633 C C . THR A 1 83 ? -0.566 -14.549 -9.936 1.00 39.50 83 THR A C 1
ATOM 635 O O . THR A 1 83 ? -1.001 -15.209 -10.874 1.00 39.50 83 THR A O 1
ATOM 638 N N . CYS A 1 84 ? 0.375 -13.619 -10.145 1.00 31.98 84 CYS A N 1
ATOM 639 C CA . CYS A 1 84 ? 0.964 -13.421 -11.483 1.00 31.98 84 CYS A CA 1
ATOM 640 C C . CYS A 1 84 ? 1.866 -14.587 -11.938 1.00 31.98 84 CYS A C 1
ATOM 642 O O . CYS A 1 84 ? 2.255 -14.622 -13.099 1.00 31.98 84 CYS A O 1
ATOM 644 N N . ALA A 1 85 ? 2.175 -15.558 -11.068 1.00 35.28 85 ALA A N 1
ATOM 645 C CA . ALA A 1 85 ? 2.954 -16.751 -11.417 1.00 35.28 85 ALA A CA 1
ATOM 646 C C . ALA A 1 85 ? 2.102 -18.010 -11.680 1.00 35.28 85 ALA A C 1
ATOM 648 O O . ALA A 1 85 ? 2.657 -19.084 -11.914 1.00 35.28 85 ALA A O 1
ATOM 649 N N . ARG A 1 86 ? 0.764 -17.921 -11.649 1.00 27.84 86 ARG A N 1
ATOM 650 C CA . ARG A 1 86 ? -0.097 -19.063 -11.982 1.00 27.84 86 ARG A CA 1
ATOM 651 C C . ARG A 1 86 ? -1.423 -18.601 -12.575 1.00 27.84 86 ARG A C 1
ATOM 653 O O . ARG A 1 86 ? -2.436 -18.556 -11.889 1.00 27.84 86 ARG A O 1
ATOM 660 N N . GLN A 1 87 ? -1.407 -18.298 -13.869 1.00 26.45 87 GLN A N 1
ATOM 661 C CA . GLN A 1 87 ? -2.573 -18.584 -14.698 1.00 26.45 87 GLN A CA 1
ATOM 662 C C . GLN A 1 87 ? -2.542 -20.094 -14.984 1.00 26.45 87 GLN A C 1
ATOM 664 O O . GLN A 1 87 ? -1.612 -20.546 -15.656 1.00 26.45 87 GLN A O 1
ATOM 669 N N . PRO A 1 88 ? -3.449 -20.918 -14.428 1.00 32.66 88 PRO A N 1
ATOM 670 C CA . PRO A 1 88 ? -3.750 -22.187 -15.061 1.00 32.66 88 PRO A CA 1
ATOM 671 C C . PRO A 1 88 ? -4.504 -21.894 -16.363 1.00 32.66 88 PRO A C 1
ATOM 673 O O . PRO A 1 88 ? -5.329 -20.980 -16.416 1.00 32.66 88 PRO A O 1
ATOM 676 N N . ASN A 1 89 ? -4.134 -22.646 -17.395 1.00 36.91 89 ASN A N 1
ATOM 677 C CA . ASN A 1 89 ? -4.862 -22.782 -18.652 1.00 36.91 89 ASN A CA 1
ATOM 678 C C . ASN A 1 89 ? -6.350 -23.074 -18.410 1.00 36.91 89 ASN A C 1
ATOM 680 O O . ASN A 1 89 ? -6.625 -23.851 -17.463 1.00 36.91 89 ASN A O 1
#

Radius of gyration: 13.94 Å; Cα contacts (8 Å, |Δi|>4): 100; chains: 1; bounding box: 30×31×36 Å

Organism: NCBI:txid2707344